Protein AF-B4NTX1-F1 (afdb_monomer_lite)

Organism: Drosophila simulans (NCBI:txid7240)

Secondary structure (DSSP, 8-state):
---TGGGGHHHHHHHHHHHS-HHHHHHH-HHHH-TTGGGSTTEEEETTTTEEEEE-TTSEEEEEETTTTEEEEEE--SS---EEEE-TTSSEEEEEETTTTEEEEEEEEPPBTTBS--EEEEEEEEE-PPPTTGGGS-GGGSEEEEESSSSEEEEEETTS-EEEEE-

Sequence (167 aa):
MQSEIAGLLVEVMDIALHCVDGNELKNRGLAELCPAICKFNQISHCAQTRRIAVGANSGNLAIYELRQNKCQMIPAHTHPITSLAFSPDGKYLVSYSCAENRLSFWQTSTGMFGLGQSQTRCTKGYSTAPIPDVSRLNPMRLAKLVWINNRTVTLMLADGSETRFNV

pLDDT: mean 91.59, std 9.29, range [43.78, 98.62]

Foldseek 3Di:
DPCPVVQCLVVVVVVLLVPDDLVCCLPVNCCRSPVVSVLFQQWEAQSVQRWIWGWHQCQWIWIQRSVVRDIDTHNHDRGTFRHKYAANNRQWIWTDDLVQQKIWIWGWDAPDVNPDDTDIHTDDMDHHDHDPPLVPDDSRQQWHWDDPHRFKIWIAGPVRDIDIDGD

Structure (mmCIF, N/CA/C/O backbone):
data_AF-B4NTX1-F1
#
_entry.id   AF-B4NTX1-F1
#
loop_
_atom_site.group_PDB
_atom_site.id
_atom_site.type_symbol
_atom_site.label_atom_id
_atom_site.label_alt_id
_atom_site.label_comp_id
_atom_site.label_asym_id
_atom_site.label_entity_id
_atom_site.label_seq_id
_atom_site.pdbx_PDB_ins_code
_atom_site.Cartn_x
_atom_site.Cartn_y
_atom_site.Cartn_z
_atom_site.occupancy
_atom_site.B_iso_or_equiv
_atom_site.auth_seq_id
_atom_site.auth_comp_id
_atom_site.auth_asym_id
_atom_site.auth_atom_id
_atom_site.pdbx_PDB_model_num
ATOM 1 N N . MET A 1 1 ? -9.217 0.826 -21.613 1.00 43.78 1 MET A N 1
ATOM 2 C CA . MET A 1 1 ? -10.329 1.677 -21.131 1.00 43.78 1 MET A CA 1
ATOM 3 C C . MET A 1 1 ? -11.022 1.032 -19.916 1.00 43.78 1 MET A C 1
ATOM 5 O O . MET A 1 1 ? -12.229 0.874 -19.903 1.00 43.78 1 MET A O 1
ATOM 9 N N . GLN A 1 2 ? -10.251 0.619 -18.897 1.00 50.72 2 GLN A N 1
ATOM 10 C CA . GLN A 1 2 ? -10.750 0.061 -17.621 1.00 50.72 2 GLN A CA 1
ATOM 11 C C . GLN A 1 2 ? -9.792 0.460 -16.477 1.00 50.72 2 GLN A C 1
ATOM 13 O O . GLN A 1 2 ? -9.317 -0.380 -15.723 1.00 50.72 2 GLN A O 1
ATOM 18 N N . SER A 1 3 ? -9.413 1.738 -16.401 1.00 60.78 3 SER A N 1
ATOM 19 C CA . SER A 1 3 ? -8.484 2.238 -15.370 1.00 60.78 3 SER A CA 1
ATOM 20 C C . SER A 1 3 ? -8.988 3.476 -14.631 1.00 60.78 3 SER A C 1
ATOM 22 O O . SER A 1 3 ? -8.336 3.906 -13.688 1.00 60.78 3 SER A O 1
ATOM 24 N N . GLU A 1 4 ? -10.137 4.041 -15.014 1.00 69.62 4 GLU A N 1
ATOM 25 C CA . GLU A 1 4 ? -10.622 5.300 -14.430 1.00 69.62 4 GLU A CA 1
ATOM 26 C C . GLU A 1 4 ? -10.978 5.137 -12.949 1.00 69.62 4 GLU A C 1
ATOM 28 O O . GLU A 1 4 ? -10.500 5.903 -12.121 1.00 69.62 4 GLU A O 1
ATOM 33 N N . ILE A 1 5 ? -11.704 4.072 -12.585 1.00 77.31 5 ILE A N 1
ATOM 34 C CA . ILE A 1 5 ? -12.082 3.813 -11.183 1.00 77.31 5 ILE A CA 1
ATOM 35 C C . ILE A 1 5 ? -10.865 3.453 -10.319 1.00 77.31 5 ILE A C 1
ATOM 37 O O . ILE A 1 5 ? -10.802 3.844 -9.159 1.00 77.31 5 ILE A O 1
ATOM 41 N N . ALA A 1 6 ? -9.865 2.759 -10.873 1.00 77.31 6 ALA A N 1
ATOM 42 C CA . ALA A 1 6 ? -8.617 2.485 -10.152 1.00 77.31 6 ALA A CA 1
ATOM 43 C C . ALA A 1 6 ? -7.842 3.775 -9.824 1.00 77.31 6 ALA A C 1
ATOM 45 O O . ALA A 1 6 ? -7.046 3.805 -8.889 1.00 77.31 6 ALA A O 1
ATOM 46 N N . GLY A 1 7 ? -8.098 4.855 -10.567 1.00 87.19 7 GLY A N 1
ATOM 47 C CA . GLY A 1 7 ? -7.575 6.176 -10.250 1.00 87.19 7 GLY A CA 1
ATOM 48 C C . GLY A 1 7 ? -8.260 6.854 -9.060 1.00 87.19 7 GLY A C 1
ATOM 49 O O . GLY A 1 7 ? -7.662 7.756 -8.481 1.00 87.19 7 GLY A O 1
ATOM 50 N N . LEU A 1 8 ? -9.457 6.393 -8.681 1.00 93.19 8 LEU A N 1
ATOM 51 C CA . LEU A 1 8 ? -10.336 6.990 -7.667 1.00 93.19 8 LEU A CA 1
ATOM 52 C C . LEU A 1 8 ? -10.364 6.195 -6.351 1.00 93.19 8 LEU A C 1
ATOM 54 O O . LEU A 1 8 ? -11.343 6.221 -5.608 1.00 93.19 8 LEU A O 1
ATOM 58 N N . LEU A 1 9 ? -9.326 5.402 -6.065 1.00 94.69 9 LEU A N 1
ATOM 59 C CA . LEU A 1 9 ? -9.333 4.524 -4.889 1.00 94.69 9 LEU A CA 1
ATOM 60 C C . LEU A 1 9 ? -9.369 5.277 -3.558 1.00 94.69 9 LEU A C 1
ATOM 62 O O . LEU A 1 9 ? -9.832 4.712 -2.569 1.00 94.69 9 LEU A O 1
ATOM 66 N N . VAL A 1 10 ? -8.887 6.521 -3.521 1.00 96.88 10 VAL A N 1
ATOM 67 C CA . VAL A 1 10 ? -8.951 7.366 -2.320 1.00 96.88 10 VAL A CA 1
ATOM 68 C C . VAL A 1 10 ? -10.406 7.747 -2.053 1.00 96.88 10 VAL A C 1
ATOM 70 O O . VAL A 1 10 ? -10.919 7.490 -0.972 1.00 96.88 10 VAL A O 1
ATOM 73 N N . GLU A 1 11 ? -11.113 8.223 -3.071 1.00 96.12 11 GLU A N 1
ATOM 74 C CA . GLU A 1 11 ? -12.522 8.597 -3.002 1.00 96.12 11 GLU A CA 1
ATOM 75 C C . GLU A 1 11 ? -13.410 7.382 -2.701 1.00 96.12 11 GLU A C 1
ATOM 77 O O . GLU A 1 11 ? -14.323 7.449 -1.881 1.00 96.12 11 GLU A O 1
ATOM 82 N N . VAL A 1 12 ? -13.115 6.231 -3.315 1.00 95.44 12 VAL A N 1
ATOM 83 C CA . VAL A 1 12 ? -13.798 4.965 -3.007 1.00 95.44 12 VAL A CA 1
ATOM 84 C C . VAL A 1 12 ? -13.579 4.567 -1.546 1.00 95.44 12 VAL A C 1
ATOM 86 O O . VAL A 1 12 ? -14.515 4.090 -0.902 1.00 95.44 12 VAL A O 1
ATOM 89 N N . MET A 1 13 ? -12.374 4.769 -1.003 1.00 97.00 13 MET A N 1
ATOM 90 C CA . MET A 1 13 ? -12.098 4.516 0.410 1.00 97.00 13 MET A CA 1
ATOM 91 C C . MET A 1 13 ? -12.841 5.498 1.318 1.00 97.00 13 MET A C 1
ATOM 93 O O . MET A 1 13 ? -13.399 5.064 2.322 1.00 97.00 13 MET A O 1
ATOM 97 N N . ASP A 1 14 ? -12.906 6.783 0.965 1.00 96.12 14 ASP A N 1
ATOM 98 C CA . ASP A 1 14 ? -13.659 7.788 1.723 1.00 96.12 14 ASP A CA 1
ATOM 99 C C . ASP A 1 14 ? -15.139 7.398 1.835 1.00 96.12 14 ASP A C 1
ATOM 101 O O . ASP A 1 14 ? -15.702 7.394 2.931 1.00 96.12 14 ASP A O 1
ATOM 105 N N . ILE A 1 15 ? -15.753 6.989 0.719 1.00 95.50 15 ILE A N 1
ATOM 106 C CA . ILE A 1 15 ? -17.140 6.504 0.692 1.00 95.50 15 ILE A CA 1
ATOM 107 C C . ILE A 1 15 ? -17.282 5.238 1.545 1.00 95.50 15 ILE A C 1
ATOM 109 O O . ILE A 1 15 ? -18.195 5.144 2.364 1.00 95.50 15 ILE A O 1
ATOM 113 N N . ALA A 1 16 ? -16.372 4.271 1.393 1.00 94.62 16 ALA A N 1
ATOM 114 C CA . ALA A 1 16 ? -16.421 3.027 2.156 1.00 94.62 16 ALA A CA 1
ATOM 115 C C . ALA A 1 16 ? -16.330 3.284 3.669 1.00 94.62 16 ALA A C 1
ATOM 117 O O . ALA A 1 16 ? -17.138 2.758 4.430 1.00 94.62 16 ALA A O 1
ATOM 118 N N . LEU A 1 17 ? -15.395 4.128 4.108 1.00 94.69 17 LEU A N 1
ATOM 119 C CA . LEU A 1 17 ? -15.224 4.475 5.519 1.00 94.69 17 LEU A CA 1
ATOM 120 C C . LEU A 1 17 ? -16.362 5.338 6.065 1.00 94.69 17 LEU A C 1
ATOM 122 O O . LEU A 1 17 ? -16.636 5.273 7.259 1.00 94.69 17 LEU A O 1
ATOM 126 N N . HIS A 1 18 ? -17.042 6.112 5.218 1.00 93.88 18 HIS A N 1
ATOM 127 C CA . HIS A 1 18 ? -18.249 6.834 5.609 1.00 93.88 18 HIS A CA 1
ATOM 128 C C . HIS A 1 18 ? -19.441 5.893 5.845 1.00 93.88 18 HIS A C 1
ATOM 130 O O . HIS A 1 18 ? -20.243 6.124 6.746 1.00 93.88 18 HIS A O 1
ATOM 136 N N . CYS A 1 19 ? -19.563 4.831 5.043 1.00 93.31 19 CYS A N 1
ATOM 137 C CA . CYS A 1 19 ? -20.685 3.894 5.118 1.00 93.31 19 CYS A CA 1
ATOM 138 C C . CYS A 1 19 ? -20.489 2.757 6.132 1.00 93.31 19 CYS A C 1
ATOM 140 O O . CYS A 1 19 ? -21.466 2.127 6.534 1.00 93.31 19 CYS A O 1
ATOM 142 N N . VAL A 1 20 ? -19.249 2.450 6.513 1.00 91.31 20 VAL A N 1
ATOM 143 C CA . VAL A 1 20 ? -18.931 1.337 7.415 1.00 91.31 20 VAL A CA 1
ATOM 144 C C . VAL A 1 20 ? -18.936 1.792 8.875 1.00 91.31 20 VAL A C 1
ATOM 146 O O . VAL A 1 20 ? -18.299 2.778 9.238 1.00 91.31 20 VAL A O 1
ATOM 149 N N . ASP A 1 21 ? -19.592 1.017 9.743 1.00 90.62 21 ASP A N 1
ATOM 150 C CA . ASP A 1 21 ? -19.532 1.236 11.189 1.00 90.62 21 ASP A CA 1
ATOM 151 C C . ASP A 1 21 ? -18.101 1.044 11.731 1.00 90.62 21 ASP A C 1
ATOM 153 O O . ASP A 1 21 ? -17.418 0.051 11.456 1.00 90.62 21 ASP A O 1
ATOM 157 N N . GLY A 1 22 ? -17.639 1.999 12.541 1.00 88.00 22 GLY A N 1
ATOM 158 C CA . GLY A 1 22 ? -16.274 2.001 13.064 1.00 88.00 22 GLY A CA 1
ATOM 159 C C . GLY A 1 22 ? -15.966 0.852 14.033 1.00 88.00 22 GLY A C 1
ATOM 160 O O . GLY A 1 22 ? -14.812 0.415 14.108 1.00 88.00 22 GLY A O 1
ATOM 161 N N . ASN A 1 23 ? -16.961 0.336 14.765 1.00 89.50 23 ASN A N 1
ATOM 162 C CA . ASN A 1 23 ? -16.779 -0.824 15.639 1.00 89.50 23 ASN A CA 1
ATOM 163 C C . ASN A 1 23 ? -16.705 -2.115 14.824 1.00 89.50 23 ASN A C 1
ATOM 165 O O . ASN A 1 23 ? -15.833 -2.944 15.094 1.00 89.50 23 ASN A O 1
ATOM 169 N N . GLU A 1 24 ? -17.542 -2.259 13.796 1.00 92.00 24 GLU A N 1
ATOM 170 C CA . GLU A 1 24 ? -17.445 -3.375 12.851 1.00 92.00 24 GLU A CA 1
ATOM 171 C C . GLU A 1 24 ? -16.070 -3.388 12.174 1.00 92.00 24 GLU A C 1
ATOM 173 O O . GLU A 1 24 ? -15.384 -4.413 12.180 1.00 92.00 24 GLU A O 1
ATOM 178 N N . LEU A 1 25 ? -15.603 -2.237 11.670 1.00 90.75 25 LEU A N 1
ATOM 179 C CA . LEU A 1 25 ? -14.286 -2.125 11.031 1.00 90.75 25 LEU A CA 1
ATOM 180 C C . LEU A 1 25 ? -13.144 -2.469 11.983 1.00 90.75 25 LEU A C 1
ATOM 182 O O . LEU A 1 25 ? -12.167 -3.096 11.578 1.00 90.75 25 LEU A O 1
ATOM 186 N N . LYS A 1 26 ? -13.270 -2.099 13.259 1.00 87.31 26 LYS A N 1
ATOM 187 C CA . LYS A 1 26 ? -12.298 -2.452 14.296 1.00 87.31 26 LYS A CA 1
ATOM 188 C C . LYS A 1 26 ? -12.246 -3.960 14.552 1.00 87.31 26 LYS A C 1
ATOM 190 O O . LYS A 1 26 ? -11.153 -4.483 14.750 1.00 87.31 26 LYS A O 1
ATOM 195 N N . ASN A 1 27 ? -13.395 -4.629 14.602 1.00 89.75 27 ASN A N 1
ATOM 196 C CA . ASN A 1 27 ? -13.483 -6.028 15.024 1.00 89.75 27 ASN A CA 1
ATOM 197 C C . ASN A 1 27 ? -13.206 -7.008 13.878 1.00 89.75 27 ASN A C 1
ATOM 199 O O . ASN A 1 27 ? -12.539 -8.017 14.085 1.00 89.75 27 ASN A O 1
ATOM 203 N N . ARG A 1 28 ? -13.703 -6.697 12.679 1.00 92.50 28 ARG A N 1
ATOM 204 C CA . ARG A 1 28 ? -13.684 -7.583 11.502 1.00 92.50 28 ARG A CA 1
ATOM 205 C C . ARG A 1 28 ? -12.613 -7.186 10.488 1.00 92.50 28 ARG A C 1
ATOM 207 O O . ARG A 1 28 ? -12.057 -8.014 9.772 1.00 92.50 28 ARG A O 1
ATOM 214 N N . GLY A 1 29 ? -12.253 -5.903 10.470 1.00 91.88 29 GLY A N 1
ATOM 215 C CA . GLY A 1 29 ? -11.253 -5.360 9.561 1.00 91.88 29 GLY A CA 1
ATOM 216 C C . GLY A 1 29 ? -11.767 -5.155 8.136 1.00 91.88 29 GLY A C 1
ATOM 217 O O . GLY A 1 29 ? -12.800 -5.673 7.714 1.00 91.88 29 GLY A O 1
ATOM 218 N N . LEU A 1 30 ? -10.995 -4.387 7.366 1.00 93.75 30 LEU A N 1
ATOM 219 C CA . LEU A 1 30 ? -11.364 -3.996 6.004 1.00 93.75 30 LEU A CA 1
ATOM 220 C C . LEU A 1 30 ? -11.533 -5.195 5.055 1.00 93.75 30 LEU A C 1
ATOM 222 O O . LEU A 1 30 ? -12.396 -5.166 4.186 1.00 93.75 30 LEU A O 1
ATOM 226 N N . ALA A 1 31 ? -10.731 -6.250 5.224 1.00 93.19 31 ALA A N 1
ATOM 227 C CA . ALA A 1 31 ? -10.759 -7.416 4.341 1.00 93.19 31 ALA A CA 1
ATOM 228 C C . ALA A 1 31 ? -12.079 -8.195 4.421 1.00 93.19 31 ALA A C 1
ATOM 230 O O . ALA A 1 31 ? -12.508 -8.757 3.418 1.00 93.19 31 ALA A O 1
ATOM 231 N N . GLU A 1 32 ? -12.724 -8.214 5.589 1.00 94.31 32 GLU A N 1
ATOM 232 C CA . GLU A 1 32 ? -14.005 -8.894 5.771 1.00 94.31 32 GLU A CA 1
ATOM 233 C C . GLU A 1 32 ? -15.182 -8.013 5.333 1.00 94.31 32 GLU A C 1
ATOM 235 O O . GLU A 1 32 ? -16.103 -8.492 4.675 1.00 94.31 32 GLU A O 1
ATOM 240 N N . LEU A 1 33 ? -15.141 -6.715 5.650 1.00 94.06 33 LEU A N 1
ATOM 241 C CA . LEU A 1 33 ? -16.233 -5.782 5.348 1.00 94.06 33 LEU A CA 1
ATOM 242 C C . LEU A 1 33 ? -16.240 -5.303 3.894 1.00 94.06 33 LEU A C 1
ATOM 244 O O . LEU A 1 33 ? -17.298 -5.066 3.316 1.00 94.06 33 LEU A O 1
ATOM 248 N N . CYS A 1 34 ? -15.061 -5.147 3.295 1.00 94.12 34 CYS A N 1
ATOM 249 C CA . CYS A 1 34 ? -14.876 -4.619 1.945 1.00 94.12 34 CYS A CA 1
ATOM 250 C C . CYS A 1 34 ? -13.880 -5.472 1.134 1.00 94.12 34 CYS A C 1
ATOM 252 O O . CYS A 1 34 ? -12.889 -4.947 0.612 1.00 94.12 34 CYS A O 1
ATOM 254 N N . PRO A 1 35 ? -14.132 -6.785 0.952 1.00 93.94 35 PRO A N 1
ATOM 255 C CA . PRO A 1 35 ? -13.181 -7.705 0.321 1.00 93.94 35 PRO A CA 1
ATOM 256 C C . PRO A 1 35 ? -12.810 -7.312 -1.115 1.00 93.94 35 PRO A C 1
ATOM 258 O O . PRO A 1 35 ? -11.704 -7.593 -1.572 1.00 93.94 35 PRO A O 1
ATOM 261 N N . ALA A 1 36 ? -13.718 -6.652 -1.843 1.00 92.06 36 ALA A N 1
ATOM 262 C CA . ALA A 1 36 ? -13.463 -6.190 -3.206 1.00 92.06 36 ALA A CA 1
ATOM 263 C C . ALA A 1 36 ? -12.391 -5.089 -3.262 1.00 92.06 36 ALA A C 1
ATOM 265 O O . ALA A 1 36 ? -11.535 -5.120 -4.144 1.00 92.06 36 ALA A O 1
ATOM 266 N N . ILE A 1 37 ? -12.402 -4.166 -2.296 1.00 91.31 37 ILE A N 1
ATOM 267 C CA . ILE A 1 37 ? -11.447 -3.054 -2.200 1.00 91.31 37 ILE A CA 1
ATOM 268 C C . ILE A 1 37 ? -10.045 -3.587 -1.862 1.00 91.31 37 ILE A C 1
ATOM 270 O O . ILE A 1 37 ? -9.046 -3.121 -2.401 1.00 91.31 37 ILE A O 1
ATOM 274 N N . CYS A 1 38 ? -9.948 -4.649 -1.059 1.00 90.38 38 CYS A N 1
ATOM 275 C CA . CYS A 1 38 ? -8.667 -5.274 -0.717 1.00 90.38 38 CYS A CA 1
ATOM 276 C C . CYS A 1 38 ? -8.000 -6.057 -1.863 1.00 90.38 38 CYS A C 1
ATOM 278 O O . CYS A 1 38 ? -6.882 -6.537 -1.693 1.00 90.38 38 CYS A O 1
ATOM 280 N N . LYS A 1 39 ? -8.643 -6.198 -3.034 1.00 90.31 39 LYS A N 1
ATOM 281 C CA . LYS A 1 39 ? -8.011 -6.803 -4.224 1.00 90.31 39 LYS A CA 1
ATOM 282 C C . LYS A 1 39 ? -7.020 -5.864 -4.917 1.00 90.31 39 LYS A C 1
ATOM 284 O O . LYS A 1 39 ? -6.257 -6.314 -5.769 1.00 90.31 39 LYS A O 1
ATOM 289 N N . PHE A 1 40 ? -7.051 -4.576 -4.584 1.00 93.31 40 PHE A N 1
ATOM 290 C CA . PHE A 1 40 ? -6.173 -3.566 -5.153 1.00 93.31 40 PHE A CA 1
ATOM 291 C C . PHE A 1 40 ? -4.875 -3.532 -4.346 1.00 93.31 40 PHE A C 1
ATOM 293 O O . PHE A 1 40 ? -4.887 -3.186 -3.168 1.00 93.31 40 PHE A O 1
ATOM 300 N N . ASN A 1 41 ? -3.737 -3.830 -4.982 1.00 95.50 41 ASN A N 1
ATOM 301 C CA . ASN A 1 41 ? -2.427 -3.781 -4.314 1.00 95.50 41 ASN A CA 1
ATOM 302 C C . ASN A 1 41 ? -2.059 -2.368 -3.830 1.00 95.50 41 ASN A C 1
ATOM 304 O O . ASN A 1 41 ? -1.134 -2.209 -3.044 1.00 95.50 41 ASN A O 1
ATOM 308 N N . GLN A 1 42 ? -2.785 -1.344 -4.276 1.00 96.12 42 GLN A N 1
ATOM 309 C CA . GLN A 1 42 ? -2.682 0.042 -3.823 1.00 96.12 42 GLN A CA 1
ATOM 310 C C . GLN A 1 42 ? -3.345 0.269 -2.455 1.00 96.12 42 GLN A C 1
ATOM 312 O O . GLN A 1 42 ? -3.354 1.396 -1.976 1.00 96.12 42 GLN A O 1
ATOM 317 N N . ILE A 1 43 ? -3.931 -0.757 -1.831 1.00 97.00 43 ILE A N 1
ATOM 318 C CA . ILE A 1 43 ? -4.640 -0.640 -0.557 1.00 97.00 43 ILE A CA 1
ATOM 319 C C . ILE A 1 43 ? -4.047 -1.622 0.445 1.00 97.00 43 ILE A C 1
ATOM 321 O O . ILE A 1 43 ? -3.893 -2.808 0.168 1.00 97.00 43 ILE A O 1
ATOM 325 N N . SER A 1 44 ? -3.736 -1.128 1.640 1.00 97.19 44 SER A N 1
ATOM 326 C CA . SER A 1 44 ? -3.170 -1.935 2.718 1.00 97.19 44 SER A CA 1
ATOM 327 C C . SER A 1 44 ? -3.776 -1.535 4.060 1.00 97.19 44 SER A C 1
ATOM 329 O O . SER A 1 44 ? -3.767 -0.362 4.424 1.00 97.19 44 SER A O 1
ATOM 331 N N . HIS A 1 45 ? -4.274 -2.507 4.825 1.00 95.88 45 HIS A N 1
ATOM 332 C CA . HIS A 1 45 ? -4.848 -2.299 6.156 1.00 95.88 45 HIS A CA 1
ATOM 333 C C . HIS A 1 45 ? -3.942 -2.905 7.231 1.00 95.88 45 HIS A C 1
ATOM 335 O O . HIS A 1 45 ? -3.621 -4.090 7.191 1.00 95.88 45 HIS A O 1
ATOM 341 N N . CYS A 1 46 ? -3.561 -2.102 8.222 1.00 94.25 46 CYS A N 1
ATOM 342 C CA . CYS A 1 46 ? -2.896 -2.558 9.435 1.00 94.25 46 CYS A CA 1
ATOM 343 C C . CYS A 1 46 ? -3.891 -2.538 10.599 1.00 94.25 46 CYS A C 1
ATOM 345 O O . CYS A 1 46 ? -4.112 -1.500 11.230 1.00 94.25 46 CYS A O 1
ATOM 347 N N . ALA A 1 47 ? -4.459 -3.703 10.919 1.00 87.69 47 ALA A N 1
ATOM 348 C CA . ALA A 1 47 ? -5.425 -3.842 12.009 1.00 87.69 47 ALA A CA 1
ATOM 349 C C . ALA A 1 47 ? -4.824 -3.463 13.378 1.00 87.69 47 ALA A C 1
ATOM 351 O O . ALA A 1 47 ? -5.486 -2.820 14.192 1.00 87.69 47 ALA A O 1
ATOM 352 N N . GLN A 1 48 ? -3.543 -3.781 13.611 1.00 86.31 48 GLN A N 1
ATOM 353 C CA . GLN A 1 48 ? -2.854 -3.491 14.873 1.00 86.31 48 GLN A CA 1
ATOM 354 C C . GLN A 1 48 ? -2.773 -1.984 15.159 1.00 86.31 48 GLN A C 1
ATOM 356 O O . GLN A 1 48 ? -3.093 -1.522 16.260 1.00 86.31 48 GLN A O 1
ATOM 361 N N . THR A 1 49 ? -2.369 -1.192 14.163 1.00 88.69 49 THR A N 1
ATOM 362 C CA . THR A 1 49 ? -2.286 0.268 14.312 1.00 88.69 49 THR A CA 1
ATOM 363 C C . THR A 1 49 ? -3.624 0.958 14.048 1.00 88.69 49 THR A C 1
ATOM 365 O O . THR A 1 49 ? -3.800 2.088 14.493 1.00 88.69 49 THR A O 1
ATOM 368 N N . ARG A 1 50 ? -4.611 0.247 13.481 1.00 90.62 50 ARG A N 1
ATOM 369 C CA . ARG A 1 50 ? -5.898 0.778 13.000 1.00 90.62 50 ARG A CA 1
ATOM 370 C C . ARG A 1 50 ? -5.703 1.839 11.918 1.00 90.62 50 ARG A C 1
ATOM 372 O O . ARG A 1 50 ? -6.288 2.920 11.974 1.00 90.62 50 ARG A O 1
ATOM 379 N N . ARG A 1 51 ? -4.858 1.505 10.939 1.00 93.69 51 ARG A N 1
ATOM 380 C CA . ARG A 1 51 ? -4.550 2.367 9.797 1.00 93.69 51 ARG A CA 1
ATOM 381 C C . ARG A 1 51 ? -4.851 1.699 8.474 1.00 93.69 51 ARG A C 1
ATOM 383 O O . ARG A 1 51 ? -4.560 0.518 8.299 1.00 93.69 51 ARG A O 1
ATOM 390 N N . ILE A 1 52 ? -5.349 2.480 7.528 1.00 96.94 52 ILE A N 1
ATOM 391 C CA . ILE A 1 52 ? -5.473 2.082 6.126 1.00 96.94 52 ILE A CA 1
ATOM 392 C C . ILE A 1 52 ? -4.592 3.014 5.300 1.00 96.94 52 ILE A C 1
ATOM 394 O O . ILE A 1 52 ? -4.581 4.222 5.518 1.00 96.94 52 ILE A O 1
ATOM 398 N N . ALA A 1 53 ? -3.831 2.442 4.379 1.00 98.06 53 ALA A N 1
ATOM 399 C CA . ALA A 1 53 ? -3.043 3.158 3.394 1.00 98.06 53 ALA A CA 1
ATOM 400 C C . ALA A 1 53 ? -3.666 2.941 2.018 1.00 98.06 53 ALA A C 1
ATOM 402 O O . ALA A 1 53 ? -3.969 1.799 1.665 1.00 98.06 53 ALA A O 1
ATOM 403 N N . VAL A 1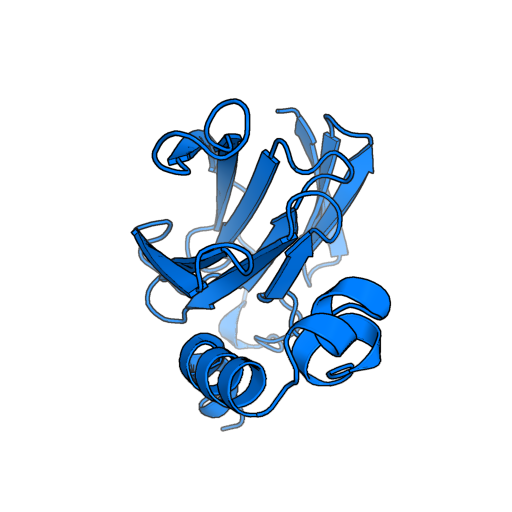 54 ? -3.822 4.021 1.257 1.00 98.38 54 VAL A N 1
ATOM 404 C CA . VAL A 1 54 ? -4.296 3.996 -0.128 1.00 98.38 54 VAL A CA 1
ATOM 405 C C . VAL A 1 54 ? -3.332 4.782 -1.005 1.00 98.38 54 VAL A C 1
ATOM 407 O O . VAL A 1 54 ? -2.932 5.897 -0.672 1.00 98.38 54 VAL A O 1
ATOM 410 N N . GLY A 1 55 ? -2.937 4.188 -2.123 1.00 97.44 55 GLY A N 1
ATOM 411 C CA . GLY A 1 55 ? -2.050 4.798 -3.098 1.00 97.44 55 GLY A CA 1
ATOM 412 C C . GLY A 1 55 ? -2.843 5.459 -4.210 1.00 97.44 55 GLY A C 1
ATOM 413 O O . GLY A 1 55 ? -3.610 4.789 -4.895 1.00 97.44 55 GLY A O 1
ATOM 414 N N . ALA A 1 56 ? -2.650 6.760 -4.394 1.00 96.25 56 ALA A N 1
ATOM 415 C CA . ALA A 1 56 ? -3.351 7.536 -5.402 1.00 96.25 56 ALA A CA 1
ATOM 416 C C . ALA A 1 56 ? -2.658 7.467 -6.769 1.00 96.25 56 ALA A C 1
ATOM 418 O O . ALA A 1 56 ? -1.442 7.269 -6.884 1.00 96.25 56 ALA A O 1
ATOM 419 N N . ASN A 1 57 ? -3.435 7.743 -7.817 1.00 93.69 57 ASN A N 1
ATOM 420 C CA . ASN A 1 57 ? -2.921 7.887 -9.179 1.00 93.69 57 ASN A CA 1
ATOM 421 C C . ASN A 1 57 ? -1.973 9.090 -9.336 1.00 93.69 57 ASN A C 1
ATOM 423 O O . ASN A 1 57 ? -1.110 9.091 -10.203 1.00 93.69 57 ASN A O 1
ATOM 427 N N . SER A 1 58 ? -2.090 10.100 -8.474 1.00 95.44 58 SER A N 1
ATOM 428 C CA . SER A 1 58 ? -1.187 11.256 -8.455 1.00 95.44 58 SER A CA 1
ATOM 429 C C . SER A 1 58 ? 0.177 10.976 -7.815 1.00 95.44 58 SER A C 1
ATOM 431 O O . SER A 1 58 ? 1.008 11.876 -7.765 1.00 95.44 58 SER A O 1
ATOM 433 N N . GLY A 1 59 ? 0.399 9.772 -7.273 1.00 96.56 59 GLY A N 1
ATOM 434 C CA . GLY A 1 59 ? 1.599 9.450 -6.495 1.00 96.56 59 GLY A CA 1
ATOM 435 C C . GLY A 1 59 ? 1.520 9.848 -5.018 1.00 96.56 59 GLY A C 1
ATOM 436 O O . GLY A 1 59 ? 2.447 9.589 -4.246 1.00 96.56 59 GLY A O 1
ATOM 437 N N . ASN A 1 60 ? 0.394 10.422 -4.586 1.00 98.06 60 ASN A N 1
ATOM 438 C CA . ASN A 1 60 ? 0.137 10.660 -3.172 1.00 98.06 60 ASN A CA 1
ATOM 439 C C . ASN A 1 60 ? -0.235 9.367 -2.440 1.00 98.06 60 ASN A C 1
ATOM 441 O O . ASN A 1 60 ? -0.907 8.483 -2.969 1.00 98.06 60 ASN A O 1
ATOM 445 N N . LEU A 1 61 ? 0.160 9.300 -1.178 1.00 98.06 61 LEU A N 1
ATOM 446 C CA . LEU 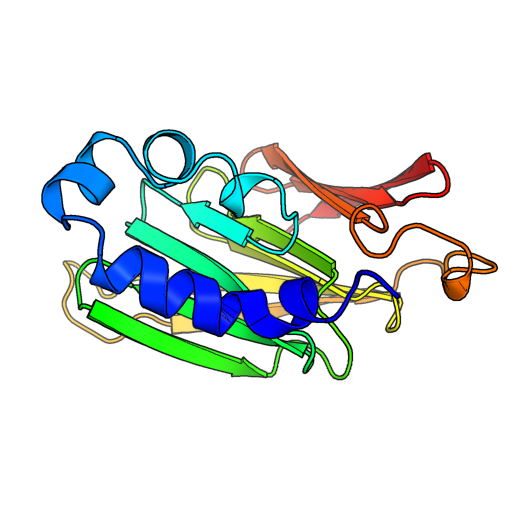A 1 61 ? -0.203 8.266 -0.228 1.00 98.06 61 LEU A CA 1
ATOM 447 C C . LEU A 1 61 ? -1.225 8.835 0.762 1.00 98.06 61 LEU A C 1
ATOM 449 O O . LEU A 1 61 ? -0.900 9.744 1.526 1.00 98.06 61 LEU A O 1
ATOM 453 N N . ALA A 1 62 ? -2.440 8.292 0.753 1.00 98.00 62 ALA A N 1
ATOM 454 C CA . ALA A 1 62 ? -3.473 8.589 1.735 1.00 98.00 62 ALA A CA 1
ATOM 455 C C . ALA A 1 62 ? -3.331 7.639 2.930 1.00 98.00 62 ALA A C 1
ATOM 457 O O . ALA A 1 62 ? -3.354 6.418 2.764 1.00 98.00 62 ALA A O 1
ATOM 458 N N . ILE A 1 63 ? -3.179 8.189 4.134 1.00 97.19 63 ILE A N 1
ATOM 459 C CA . ILE A 1 63 ? -3.120 7.433 5.388 1.00 97.19 63 ILE A CA 1
ATOM 460 C C . ILE A 1 63 ? -4.328 7.791 6.245 1.00 97.19 63 ILE A C 1
ATOM 462 O O . ILE A 1 63 ? -4.414 8.892 6.789 1.00 97.19 63 ILE A O 1
ATOM 466 N N . TYR A 1 64 ? -5.218 6.822 6.413 1.00 95.50 64 TYR A N 1
ATOM 467 C CA . TYR A 1 64 ? -6.386 6.903 7.275 1.00 95.50 64 TYR A CA 1
ATOM 468 C C . TYR A 1 64 ? -6.041 6.379 8.667 1.00 95.50 64 TYR A C 1
ATOM 470 O O . TYR A 1 64 ? -5.681 5.213 8.828 1.00 95.50 64 TYR A O 1
ATOM 478 N N . GLU A 1 65 ? -6.167 7.230 9.683 1.00 92.25 65 GLU A N 1
ATOM 479 C CA . GLU A 1 65 ? -6.066 6.872 11.098 1.00 92.25 65 GLU A CA 1
ATOM 480 C C . GLU A 1 65 ? -7.479 6.720 11.670 1.00 92.25 65 GLU A C 1
ATOM 482 O O . GLU A 1 65 ? -8.138 7.700 12.034 1.00 92.25 65 GLU A O 1
ATOM 487 N N . LEU A 1 66 ? -7.936 5.471 11.775 1.00 90.25 66 LEU A N 1
ATOM 488 C CA . LEU A 1 66 ? -9.327 5.150 12.106 1.00 90.25 66 LEU A CA 1
ATOM 489 C C . LEU A 1 66 ? -9.703 5.551 13.538 1.00 90.25 66 LEU A C 1
ATOM 491 O O . LEU A 1 66 ? -10.873 5.740 13.846 1.00 90.25 66 LEU A O 1
ATOM 495 N N . ARG A 1 67 ? -8.719 5.705 14.434 1.00 86.50 67 ARG A N 1
ATOM 496 C CA . ARG A 1 67 ? -8.967 6.121 15.826 1.00 86.50 67 ARG A CA 1
ATOM 497 C C . ARG A 1 67 ? -9.341 7.589 15.948 1.00 86.50 67 ARG A C 1
ATOM 499 O O . ARG A 1 67 ? -10.090 7.950 16.844 1.0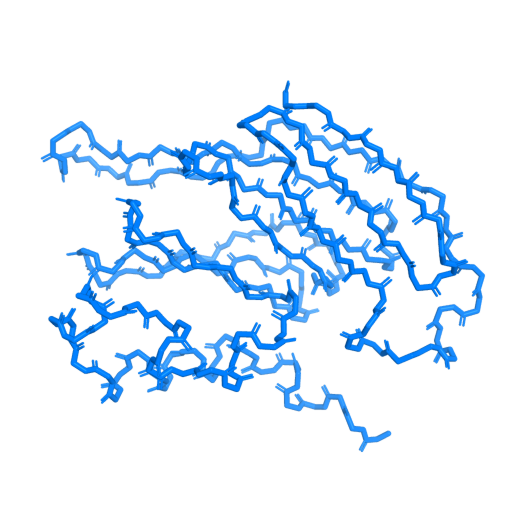0 86.50 67 ARG A O 1
ATOM 506 N N . GLN A 1 68 ? -8.741 8.424 15.104 1.00 84.88 68 GLN A N 1
ATOM 507 C CA . GLN A 1 68 ? -8.899 9.877 15.154 1.00 84.88 68 GLN A CA 1
ATOM 508 C C . GLN A 1 68 ? -9.840 10.388 14.062 1.00 84.88 68 GLN A C 1
ATOM 510 O O . GLN A 1 68 ? -10.095 11.586 14.019 1.00 84.88 68 GLN A O 1
ATOM 515 N N . ASN A 1 69 ? -10.312 9.496 13.184 1.00 86.25 69 ASN A N 1
ATOM 516 C CA . ASN A 1 69 ? -11.049 9.824 11.970 1.00 86.25 69 ASN A CA 1
ATOM 517 C C . ASN A 1 69 ? -10.339 10.911 11.143 1.00 86.25 69 ASN A C 1
ATOM 519 O O . ASN A 1 69 ? -10.911 11.945 10.802 1.00 86.25 69 ASN A O 1
ATOM 523 N N . LYS A 1 70 ? -9.041 10.705 10.895 1.00 90.12 70 LYS A N 1
ATOM 524 C CA . LYS A 1 70 ? -8.196 11.637 10.140 1.00 90.12 70 LYS A CA 1
ATOM 525 C C . LYS A 1 70 ? -7.596 10.953 8.927 1.00 90.12 70 LYS A C 1
ATOM 527 O O . LYS A 1 70 ? -7.132 9.819 9.030 1.00 90.12 70 LYS A O 1
ATOM 532 N N . CYS A 1 71 ? -7.524 11.694 7.829 1.00 94.50 71 CYS A N 1
ATOM 533 C CA . CYS A 1 71 ? -6.762 11.328 6.645 1.00 94.50 71 CYS A CA 1
ATOM 534 C C . CYS A 1 71 ? -5.576 12.286 6.486 1.00 94.50 71 CYS A C 1
ATOM 536 O O . CYS A 1 71 ? -5.724 13.502 6.622 1.00 94.50 71 CYS A O 1
ATOM 538 N N . GLN A 1 72 ? -4.393 11.736 6.230 1.00 94.94 72 GLN A N 1
ATOM 539 C CA . GLN A 1 72 ? -3.200 12.490 5.855 1.00 94.94 72 GLN A CA 1
ATOM 540 C C . GLN A 1 72 ? -2.822 12.149 4.417 1.00 94.94 72 GLN A C 1
ATOM 542 O O . GLN A 1 72 ? -2.681 10.974 4.087 1.00 94.94 72 GLN A O 1
ATOM 547 N N . MET A 1 73 ? -2.594 13.172 3.593 1.00 96.88 73 MET A N 1
ATOM 548 C CA . MET A 1 73 ? -2.076 13.020 2.233 1.00 96.88 73 MET A CA 1
ATOM 549 C C . MET A 1 73 ? -0.583 13.328 2.216 1.00 96.88 73 MET A C 1
ATOM 551 O O . MET A 1 73 ? -0.165 14.409 2.627 1.00 96.88 73 MET A O 1
ATOM 555 N N . ILE A 1 74 ? 0.221 12.376 1.750 1.00 97.56 74 ILE A N 1
ATOM 556 C CA . ILE A 1 74 ? 1.683 12.472 1.746 1.00 97.56 74 ILE A CA 1
ATOM 557 C C . ILE A 1 74 ? 2.184 12.339 0.304 1.00 97.56 74 ILE A C 1
ATOM 559 O O . ILE A 1 74 ? 1.869 11.336 -0.337 1.00 97.56 74 ILE A O 1
ATOM 563 N N . PRO A 1 75 ? 2.981 13.288 -0.219 1.00 97.62 75 PRO A N 1
ATOM 564 C CA . PRO A 1 75 ? 3.615 13.129 -1.522 1.00 97.62 75 PRO A CA 1
ATOM 565 C C . PRO A 1 75 ? 4.680 12.031 -1.430 1.00 97.62 75 PRO A C 1
ATOM 567 O O . PRO A 1 75 ? 5.728 12.212 -0.808 1.00 97.62 75 PRO A O 1
ATOM 570 N N . ALA A 1 76 ? 4.383 10.866 -2.001 1.00 97.94 76 ALA A N 1
ATOM 571 C CA . ALA A 1 76 ? 5.235 9.683 -1.905 1.00 97.94 76 ALA A CA 1
ATOM 572 C C . ALA A 1 76 ? 6.013 9.414 -3.195 1.00 97.94 76 ALA A C 1
ATOM 574 O O . ALA A 1 76 ? 7.161 8.969 -3.148 1.00 97.94 76 ALA A O 1
ATOM 575 N N . HIS A 1 77 ? 5.370 9.695 -4.321 1.00 98.12 77 HIS A N 1
ATOM 576 C CA . HIS A 1 77 ? 5.799 9.389 -5.674 1.00 98.12 77 HIS A CA 1
ATOM 577 C C . HIS A 1 77 ? 5.340 10.525 -6.608 1.00 98.12 77 HIS A C 1
ATOM 579 O O . HIS A 1 77 ? 4.427 11.278 -6.276 1.00 98.12 77 HIS A O 1
ATOM 585 N N . THR A 1 78 ? 5.994 10.681 -7.755 1.00 97.75 78 THR A N 1
ATOM 586 C CA . THR A 1 78 ? 5.616 11.609 -8.839 1.00 97.75 78 THR A CA 1
ATOM 587 C C . THR A 1 78 ? 4.693 10.973 -9.888 1.00 97.75 78 THR A C 1
ATOM 589 O O . THR A 1 78 ? 4.208 11.661 -10.781 1.00 97.75 78 THR A O 1
ATOM 592 N N . HIS A 1 79 ? 4.457 9.667 -9.787 1.00 95.56 79 HIS A N 1
ATOM 593 C CA . HIS A 1 79 ? 3.662 8.812 -10.661 1.00 95.56 79 HIS A CA 1
ATOM 594 C C . HIS A 1 79 ? 2.763 7.887 -9.822 1.00 95.56 79 HIS A C 1
ATOM 596 O O . HIS A 1 79 ? 2.981 7.758 -8.612 1.00 95.56 79 HIS A O 1
ATOM 602 N N . PRO A 1 80 ? 1.776 7.202 -10.439 1.00 94.94 80 PRO A N 1
ATOM 603 C CA . PRO A 1 80 ? 0.831 6.362 -9.714 1.00 94.94 80 PRO A CA 1
ATOM 604 C C . PRO A 1 80 ? 1.511 5.357 -8.785 1.00 94.94 80 PRO A C 1
ATOM 606 O O . PRO A 1 80 ? 2.396 4.597 -9.189 1.00 94.94 80 PRO A O 1
ATOM 609 N N . ILE A 1 81 ? 1.046 5.305 -7.539 1.00 97.38 81 ILE A N 1
ATOM 610 C CA . ILE A 1 81 ? 1.430 4.224 -6.635 1.00 97.38 81 ILE A CA 1
ATOM 611 C C . ILE A 1 81 ? 0.738 2.962 -7.131 1.00 97.38 81 ILE A C 1
ATOM 613 O O . ILE A 1 81 ? -0.477 2.944 -7.262 1.00 97.38 81 ILE A O 1
ATOM 617 N N . THR A 1 82 ? 1.505 1.911 -7.396 1.00 96.00 82 THR A N 1
ATOM 618 C CA . THR A 1 82 ? 1.019 0.641 -7.968 1.00 96.00 82 THR A CA 1
ATOM 619 C C . THR A 1 82 ? 0.921 -0.482 -6.938 1.00 96.00 82 THR A C 1
ATOM 621 O O . THR A 1 82 ? 0.132 -1.407 -7.110 1.00 96.00 82 THR A O 1
ATOM 624 N N . SER A 1 83 ? 1.682 -0.396 -5.843 1.00 97.69 83 SER A N 1
ATOM 625 C CA . SER A 1 83 ? 1.584 -1.336 -4.725 1.00 97.69 83 SER A CA 1
ATOM 626 C C . SER A 1 83 ? 1.939 -0.669 -3.398 1.00 97.69 83 SER A C 1
ATOM 628 O O . SER A 1 83 ? 2.824 0.186 -3.340 1.00 97.69 83 SER A O 1
ATOM 630 N N . LEU A 1 84 ? 1.278 -1.108 -2.326 1.00 97.75 84 LEU A N 1
ATOM 631 C CA . LEU A 1 84 ? 1.500 -0.719 -0.938 1.00 97.75 84 LEU A CA 1
ATOM 632 C C . LEU A 1 84 ? 1.434 -1.943 -0.020 1.00 97.75 84 LEU A C 1
ATOM 634 O O . LEU A 1 84 ? 0.664 -2.864 -0.276 1.00 97.75 84 LEU A O 1
ATOM 638 N N . ALA A 1 85 ? 2.206 -1.943 1.067 1.00 98.25 85 ALA A N 1
ATOM 639 C CA . ALA A 1 85 ? 2.081 -2.964 2.109 1.00 98.25 85 ALA A CA 1
ATOM 640 C C . ALA A 1 85 ? 2.594 -2.476 3.471 1.00 98.25 85 ALA A C 1
ATOM 642 O O . ALA A 1 85 ? 3.757 -2.080 3.598 1.00 98.25 85 ALA A O 1
ATOM 643 N N . PHE A 1 86 ? 1.753 -2.553 4.503 1.00 98.00 86 PHE A N 1
ATOM 644 C CA . PHE A 1 86 ? 2.180 -2.394 5.897 1.00 98.00 86 PHE A CA 1
ATOM 645 C C . PHE A 1 86 ? 2.970 -3.619 6.354 1.00 98.00 86 PHE A C 1
ATOM 647 O O . PHE A 1 86 ? 2.622 -4.747 5.999 1.00 98.00 86 PHE A O 1
ATOM 654 N N . SER A 1 87 ? 4.000 -3.403 7.173 1.00 97.44 87 SER A N 1
ATOM 655 C CA . SER A 1 87 ? 4.665 -4.494 7.879 1.00 97.44 87 SER A CA 1
ATOM 656 C C . SER A 1 87 ? 3.694 -5.158 8.862 1.00 97.44 87 SER A C 1
ATOM 658 O O . SER A 1 87 ? 2.781 -4.492 9.364 1.00 97.44 87 SER A O 1
ATOM 660 N N . PRO A 1 88 ? 3.885 -6.450 9.192 1.00 95.12 88 PRO A N 1
ATOM 661 C CA . PRO A 1 88 ? 2.996 -7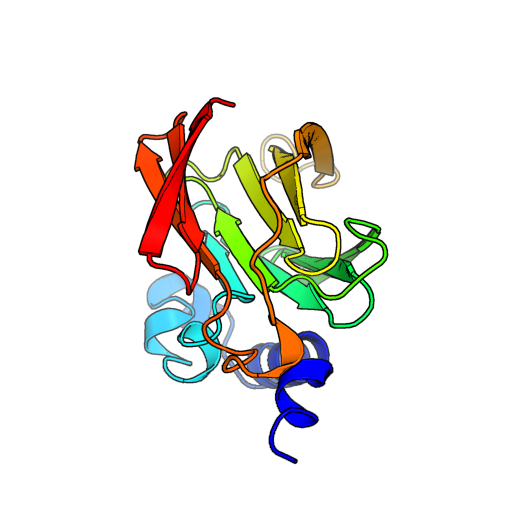.152 10.118 1.00 95.12 88 PRO A CA 1
ATOM 662 C C . PRO A 1 88 ? 2.922 -6.501 11.506 1.00 95.12 88 PRO A C 1
ATOM 664 O O . PRO A 1 88 ? 1.868 -6.518 12.131 1.00 95.12 88 PRO A O 1
ATOM 667 N N . ASP A 1 89 ? 4.017 -5.883 11.964 1.00 94.06 89 ASP A N 1
ATOM 668 C CA . ASP A 1 89 ? 4.081 -5.129 13.224 1.00 94.06 89 ASP A CA 1
ATOM 669 C C . ASP A 1 89 ? 3.613 -3.663 13.119 1.00 94.06 89 ASP A C 1
ATOM 671 O O . ASP A 1 89 ? 3.663 -2.919 14.102 1.00 94.06 89 ASP A O 1
ATOM 675 N N . GLY A 1 90 ? 3.212 -3.218 11.923 1.00 93.81 90 GLY A N 1
ATOM 676 C CA . GLY A 1 90 ? 2.698 -1.876 11.657 1.00 93.81 90 GLY A CA 1
ATOM 677 C C . GLY A 1 90 ? 3.696 -0.730 11.841 1.00 93.81 90 GLY A C 1
ATOM 678 O O . GLY A 1 90 ? 3.276 0.429 11.836 1.00 93.81 90 GLY A O 1
ATOM 679 N N . LYS A 1 91 ? 4.994 -1.017 12.022 1.00 94.75 91 LYS A N 1
ATOM 680 C CA . LYS A 1 91 ? 6.050 0.003 12.182 1.00 94.75 91 LYS A CA 1
ATOM 681 C C . LYS A 1 91 ? 6.547 0.572 10.862 1.00 94.75 91 LYS A C 1
ATOM 683 O O . LYS A 1 91 ? 7.157 1.645 10.854 1.00 94.75 91 LYS A O 1
ATOM 688 N N . TYR A 1 92 ? 6.314 -0.158 9.777 1.00 97.00 92 TYR A N 1
ATOM 689 C CA . TYR A 1 92 ? 6.715 0.239 8.446 1.00 97.00 92 TYR A CA 1
ATOM 690 C C . TYR A 1 92 ? 5.560 0.129 7.463 1.00 97.00 92 TYR A C 1
ATOM 692 O O . TYR A 1 92 ? 4.655 -0.693 7.593 1.00 97.00 92 TYR A O 1
ATOM 700 N N . LEU A 1 93 ? 5.644 0.949 6.430 1.00 98.25 93 LEU A N 1
ATOM 701 C CA . LEU A 1 93 ? 4.858 0.854 5.216 1.00 98.25 93 LEU A CA 1
ATOM 702 C C . LEU A 1 93 ? 5.824 0.933 4.040 1.00 98.25 93 LEU A C 1
ATOM 704 O O . LEU A 1 93 ? 6.825 1.644 4.100 1.00 98.25 93 LEU A O 1
ATOM 708 N N . VAL A 1 94 ? 5.529 0.205 2.973 1.00 98.62 94 VAL A N 1
ATOM 709 C CA . VAL A 1 94 ? 6.276 0.289 1.718 1.00 98.62 94 VAL A CA 1
ATOM 710 C C . VAL A 1 94 ? 5.326 0.705 0.619 1.00 98.62 94 VAL A C 1
ATOM 712 O O . VAL A 1 94 ? 4.230 0.156 0.541 1.00 98.62 94 VAL A O 1
ATOM 715 N N . SER A 1 95 ? 5.758 1.650 -0.213 1.00 98.62 95 SER A N 1
ATOM 716 C CA . SER A 1 95 ? 5.081 2.070 -1.440 1.00 98.62 95 SER A CA 1
ATOM 717 C C . SER A 1 95 ? 5.958 1.790 -2.654 1.00 98.62 95 SER A C 1
ATOM 719 O O . SER A 1 95 ? 7.186 1.843 -2.562 1.00 98.62 95 SER A O 1
ATOM 721 N N . TYR A 1 96 ? 5.335 1.492 -3.792 1.00 98.44 96 TYR A N 1
ATOM 722 C CA . TYR A 1 96 ? 6.033 1.266 -5.052 1.00 98.44 96 TYR A CA 1
ATOM 723 C C . TYR A 1 96 ? 5.316 1.927 -6.228 1.00 98.44 96 TYR A C 1
ATOM 725 O O . TYR A 1 96 ? 4.112 1.731 -6.424 1.00 98.44 96 TYR A O 1
ATOM 733 N N . SER A 1 97 ? 6.078 2.655 -7.042 1.00 96.88 97 SER A N 1
ATOM 734 C CA . SER A 1 97 ? 5.647 3.201 -8.328 1.00 96.88 97 SER A CA 1
ATOM 735 C C . SER A 1 97 ? 6.392 2.485 -9.449 1.00 96.88 97 SER A C 1
ATOM 737 O O . SER A 1 97 ? 7.615 2.594 -9.569 1.00 96.88 97 SER A O 1
ATOM 739 N N . CYS A 1 98 ? 5.642 1.752 -10.272 1.00 95.56 98 CYS A N 1
ATOM 740 C CA . CYS A 1 98 ? 6.198 1.017 -11.401 1.00 95.56 98 CYS A CA 1
ATOM 741 C C . CYS A 1 98 ? 6.689 1.950 -12.518 1.00 95.56 98 CYS A C 1
ATOM 743 O O . CYS A 1 98 ? 7.658 1.631 -13.185 1.00 95.56 98 CYS A O 1
ATOM 745 N N . ALA A 1 99 ? 6.061 3.114 -12.714 1.00 93.50 99 ALA A N 1
ATOM 746 C CA . ALA A 1 99 ? 6.492 4.072 -13.736 1.00 93.50 99 ALA A CA 1
ATOM 747 C C . ALA A 1 99 ? 7.768 4.836 -13.331 1.00 93.50 99 ALA A C 1
ATOM 749 O O . ALA A 1 99 ? 8.577 5.184 -14.186 1.00 93.50 99 ALA A O 1
ATOM 750 N N . GLU A 1 100 ? 7.986 5.053 -12.028 1.00 95.00 100 GLU A N 1
ATOM 751 C CA . GLU A 1 100 ? 9.254 5.590 -11.502 1.00 95.00 100 GLU A CA 1
ATOM 752 C C . GLU A 1 100 ? 10.327 4.525 -11.291 1.00 95.00 100 GLU A C 1
ATOM 754 O O . GLU A 1 100 ? 11.479 4.863 -11.014 1.00 95.00 100 GLU A O 1
ATOM 759 N N . ASN A 1 101 ? 9.944 3.248 -11.339 1.00 96.31 101 ASN A N 1
ATOM 760 C CA . ASN A 1 101 ? 10.764 2.122 -10.906 1.00 96.31 101 ASN A CA 1
ATOM 761 C C . ASN A 1 101 ? 11.314 2.323 -9.488 1.00 96.31 101 ASN A C 1
ATOM 763 O O . ASN A 1 101 ? 12.474 2.006 -9.218 1.00 96.31 101 ASN A O 1
ATOM 767 N N . ARG A 1 102 ? 10.503 2.867 -8.573 1.00 98.00 102 ARG A N 1
ATOM 768 C CA . ARG A 1 102 ? 10.965 3.288 -7.246 1.00 98.00 102 ARG A CA 1
ATOM 769 C C . ARG A 1 102 ? 10.118 2.708 -6.127 1.00 98.00 102 ARG A C 1
ATOM 771 O O . ARG A 1 102 ? 8.897 2.848 -6.115 1.00 98.00 102 ARG A O 1
ATOM 778 N N . LEU A 1 103 ? 10.803 2.129 -5.145 1.00 98.50 103 LEU A N 1
ATOM 779 C CA . LEU A 1 103 ? 10.256 1.681 -3.870 1.00 98.50 103 LEU A CA 1
ATOM 780 C C . LEU A 1 103 ? 10.646 2.668 -2.768 1.00 98.50 103 LEU A C 1
ATOM 782 O O . LEU A 1 103 ? 11.805 3.075 -2.699 1.00 98.50 103 LEU A O 1
ATOM 786 N N . SER A 1 104 ? 9.716 3.015 -1.883 1.00 98.56 104 SER A N 1
ATOM 787 C CA . SER A 1 104 ? 9.971 3.876 -0.722 1.00 98.56 104 SER A CA 1
ATOM 788 C C . SER A 1 104 ? 9.514 3.191 0.567 1.00 98.56 104 SER A C 1
ATOM 790 O O . SER A 1 104 ? 8.397 2.680 0.650 1.00 98.56 104 SER A O 1
ATOM 792 N N . PHE A 1 105 ? 10.380 3.191 1.579 1.00 98.44 105 PHE A N 1
ATOM 793 C CA . PHE A 1 105 ? 10.065 2.768 2.941 1.00 98.44 105 PHE A CA 1
ATOM 794 C C . PHE A 1 105 ? 9.636 3.957 3.780 1.00 98.44 105 PHE A C 1
ATOM 796 O O . PHE A 1 105 ? 10.269 5.014 3.769 1.00 98.44 105 PHE A O 1
ATOM 803 N N . TRP A 1 106 ? 8.608 3.731 4.582 1.00 98.00 106 TRP A N 1
ATOM 804 C CA . TRP A 1 106 ? 8.030 4.707 5.480 1.00 98.00 106 TRP A CA 1
ATOM 805 C C . TRP A 1 106 ? 8.038 4.143 6.888 1.00 98.00 106 TRP A C 1
ATOM 807 O O . TRP A 1 106 ? 7.537 3.046 7.115 1.00 98.00 106 TRP A O 1
ATOM 817 N N . GLN A 1 107 ? 8.576 4.893 7.843 1.00 96.00 107 GLN A N 1
ATOM 818 C CA . GLN A 1 107 ? 8.394 4.584 9.253 1.00 96.00 107 GLN A CA 1
ATOM 819 C C . GLN A 1 107 ? 7.088 5.206 9.736 1.00 96.00 107 GLN A C 1
ATOM 821 O O . GLN A 1 107 ? 6.858 6.403 9.545 1.00 96.00 107 GLN A O 1
ATOM 826 N N . THR A 1 108 ? 6.267 4.398 10.396 1.00 92.12 108 THR A N 1
ATOM 827 C CA . THR A 1 108 ? 4.953 4.778 10.907 1.00 92.12 108 THR A CA 1
ATOM 828 C C . THR A 1 108 ? 4.978 4.774 12.428 1.00 92.12 108 THR A C 1
ATOM 830 O O . THR A 1 108 ? 5.176 3.743 13.067 1.00 92.12 108 THR A O 1
ATOM 833 N N . SER A 1 109 ? 4.791 5.946 13.029 1.00 85.69 109 SER A N 1
ATOM 834 C CA . SER A 1 109 ? 4.688 6.102 14.479 1.00 85.69 109 SER A CA 1
ATOM 835 C C . SER A 1 109 ? 3.304 6.611 14.863 1.00 85.69 109 SER A C 1
ATOM 837 O O . SER A 1 109 ? 2.709 7.468 14.202 1.00 85.69 109 SER A O 1
ATOM 839 N N . THR A 1 110 ? 2.762 6.046 15.936 1.00 72.62 110 THR A N 1
ATOM 840 C CA . THR A 1 110 ? 1.592 6.577 16.641 1.00 72.62 110 THR A CA 1
ATOM 841 C C . THR A 1 110 ? 2.068 7.430 17.808 1.00 72.62 110 THR A C 1
ATOM 843 O O . THR A 1 110 ? 3.095 7.119 18.414 1.00 72.62 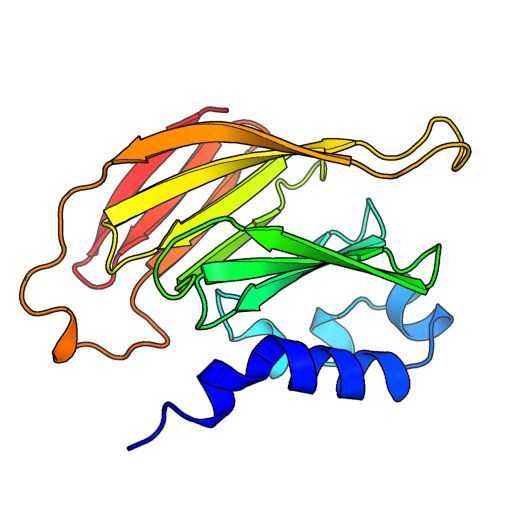110 THR A O 1
ATOM 846 N N . GLY A 1 111 ? 1.304 8.463 18.163 1.00 67.25 111 GLY A N 1
ATOM 847 C CA . GLY A 1 111 ? 1.521 9.193 19.411 1.00 67.25 111 GLY A CA 1
ATOM 848 C C . GLY A 1 111 ? 1.558 8.250 20.621 1.00 67.25 111 GLY A C 1
ATOM 849 O O . GLY A 1 111 ? 0.861 7.227 20.652 1.00 67.25 111 GLY A O 1
ATOM 850 N N . MET A 1 112 ? 2.393 8.573 21.607 1.00 64.38 112 MET A N 1
ATOM 851 C CA . MET A 1 112 ? 2.537 7.777 22.824 1.00 64.38 112 MET A CA 1
ATOM 852 C C . MET A 1 112 ? 1.197 7.779 23.573 1.00 64.38 112 MET A C 1
ATOM 854 O O . MET A 1 112 ? 0.652 8.838 23.858 1.00 64.38 112 MET A O 1
ATOM 858 N N . PHE A 1 113 ? 0.618 6.603 23.828 1.00 67.75 113 PHE A N 1
ATOM 859 C CA . PHE A 1 113 ? -0.719 6.461 24.435 1.00 67.75 113 PHE A CA 1
ATOM 860 C C . PHE A 1 113 ? -1.858 7.187 23.688 1.00 67.75 113 PHE A C 1
ATOM 862 O O . PHE A 1 113 ? -2.865 7.551 24.285 1.00 67.75 113 PHE A O 1
ATOM 869 N N . GLY A 1 114 ? -1.721 7.400 22.373 1.00 62.84 114 GLY A N 1
ATOM 870 C CA . GLY A 1 114 ? -2.704 8.160 21.589 1.00 62.84 114 GLY A CA 1
ATOM 871 C C . GLY A 1 114 ? -2.624 9.677 21.789 1.00 62.84 114 GLY A C 1
ATOM 872 O O . GLY A 1 114 ? -3.398 10.406 21.174 1.00 62.84 114 GLY A O 1
ATOM 873 N N . LEU A 1 115 ? -1.667 10.149 22.593 1.00 61.38 115 LEU A N 1
ATOM 874 C CA . LEU A 1 115 ? -1.324 11.554 22.746 1.00 61.38 115 LEU A CA 1
ATOM 875 C C . LEU A 1 115 ? -0.231 11.907 21.727 1.00 61.38 115 LEU A C 1
ATOM 877 O O . LEU A 1 115 ? 0.829 11.281 21.674 1.00 61.38 115 LEU A O 1
ATOM 881 N N . GLY A 1 116 ? -0.504 12.907 20.891 1.00 69.69 116 GLY A N 1
ATOM 882 C CA . GLY A 1 116 ? 0.407 13.382 19.847 1.00 69.69 116 GLY A CA 1
ATOM 883 C C . GLY A 1 116 ? 0.003 12.978 18.428 1.00 69.69 116 GLY A C 1
ATOM 884 O O . GLY A 1 116 ? -0.846 12.112 18.204 1.00 69.69 116 GLY A O 1
ATOM 885 N N . GLN A 1 117 ? 0.608 13.651 17.449 1.00 71.75 117 GLN A N 1
ATOM 886 C CA . GLN A 1 117 ? 0.305 13.423 16.039 1.00 71.75 117 GLN A CA 1
ATOM 887 C C . GLN A 1 117 ? 0.955 12.129 15.553 1.00 71.75 117 GLN A C 1
ATOM 889 O O . GLN A 1 117 ? 2.152 11.907 15.742 1.00 71.75 117 GLN A O 1
ATOM 894 N N . SER A 1 118 ? 0.160 11.297 14.885 1.00 81.25 118 SER A N 1
ATOM 895 C CA . SER A 1 118 ? 0.671 10.209 14.059 1.00 81.25 118 SER A CA 1
ATOM 896 C C . SER A 1 118 ? 1.587 10.784 12.976 1.00 81.25 118 SER A C 1
ATOM 898 O O . SER A 1 118 ? 1.219 11.752 12.306 1.00 81.25 118 SER A O 1
ATOM 900 N N . GLN A 1 119 ? 2.772 10.194 12.809 1.00 86.38 119 GLN A N 1
ATOM 901 C CA . GLN A 1 119 ? 3.703 10.570 11.749 1.00 86.38 119 GLN A CA 1
ATOM 902 C C . GLN A 1 119 ? 4.013 9.371 10.859 1.00 86.38 119 GLN A C 1
ATOM 904 O O . GLN A 1 119 ? 4.128 8.230 11.316 1.00 86.38 119 GLN A O 1
ATOM 909 N N . THR A 1 120 ? 4.163 9.665 9.574 1.00 93.50 120 THR A N 1
ATOM 910 C CA . THR A 1 120 ? 4.611 8.724 8.554 1.00 93.50 120 THR A CA 1
ATOM 911 C C . THR A 1 120 ? 5.716 9.426 7.784 1.00 93.50 120 THR A C 1
ATOM 913 O O . THR A 1 120 ? 5.469 10.446 7.145 1.00 93.50 120 THR A O 1
ATOM 916 N N . ARG A 1 121 ? 6.948 8.928 7.896 1.00 95.12 121 ARG A N 1
ATOM 917 C CA . ARG A 1 121 ? 8.133 9.573 7.310 1.00 95.12 121 ARG A CA 1
ATOM 918 C C . ARG A 1 121 ? 8.874 8.620 6.391 1.00 95.12 121 ARG A C 1
ATOM 920 O O . ARG A 1 121 ? 9.092 7.471 6.771 1.00 95.12 121 ARG A O 1
ATOM 927 N N . CYS A 1 122 ? 9.281 9.097 5.220 1.00 96.81 122 CYS A N 1
ATOM 928 C CA . CYS A 1 122 ? 10.125 8.319 4.318 1.00 96.81 122 CYS A CA 1
ATOM 929 C C . CYS A 1 122 ? 11.506 8.134 4.959 1.00 96.81 122 CYS A C 1
ATOM 931 O O . CYS A 1 122 ? 12.103 9.103 5.431 1.00 96.81 122 CYS A O 1
ATOM 933 N N . THR A 1 123 ? 11.999 6.900 5.013 1.00 96.88 123 THR A N 1
ATOM 934 C CA . THR A 1 123 ? 13.305 6.571 5.603 1.00 96.88 123 THR A CA 1
ATOM 935 C C . THR A 1 123 ? 14.316 6.119 4.564 1.00 96.88 123 THR A C 1
ATOM 937 O O . THR A 1 123 ? 15.499 6.425 4.703 1.00 96.88 123 THR A O 1
ATOM 940 N N . LYS A 1 124 ? 13.877 5.389 3.533 1.00 95.88 124 LYS A N 1
ATOM 941 C CA . LYS A 1 124 ? 14.742 4.845 2.479 1.00 95.88 124 LYS A CA 1
ATOM 942 C C . LYS A 1 124 ? 13.996 4.774 1.154 1.00 95.88 124 LYS A C 1
ATOM 944 O O . LYS A 1 124 ? 12.795 4.526 1.135 1.00 95.88 124 LYS A O 1
ATOM 949 N N . GLY A 1 125 ? 14.724 4.937 0.055 1.00 97.00 125 GLY A N 1
ATOM 950 C CA . GLY A 1 125 ? 14.221 4.713 -1.296 1.00 97.00 125 GLY A CA 1
ATOM 951 C C . GLY A 1 125 ? 15.164 3.806 -2.077 1.00 97.00 125 GLY A C 1
ATOM 952 O O . GLY A 1 125 ? 16.378 3.904 -1.914 1.00 97.00 125 GLY A O 1
ATOM 953 N N . TYR A 1 126 ? 14.605 2.946 -2.919 1.00 97.75 126 TYR A N 1
ATOM 954 C CA . TYR A 1 126 ? 15.346 2.023 -3.771 1.00 97.75 126 TYR A CA 1
ATOM 955 C C . TYR A 1 126 ? 14.862 2.153 -5.210 1.00 97.75 126 TYR A C 1
ATOM 957 O O . TYR A 1 126 ? 13.659 2.094 -5.469 1.00 97.75 126 TYR A O 1
ATOM 965 N N . SER A 1 127 ? 15.802 2.302 -6.138 1.00 97.25 127 SER A N 1
ATOM 966 C CA . SER A 1 127 ? 15.525 2.137 -7.563 1.00 97.25 127 SER A CA 1
ATOM 967 C C . SER A 1 127 ? 15.480 0.649 -7.904 1.00 97.25 127 SER A C 1
ATOM 969 O O . SER A 1 127 ? 16.224 -0.154 -7.343 1.00 97.25 127 SER A O 1
ATOM 971 N N . THR A 1 128 ? 14.601 0.293 -8.827 1.00 95.88 128 THR A N 1
ATOM 972 C CA . THR A 1 128 ? 14.377 -1.073 -9.311 1.00 95.88 128 THR A CA 1
ATOM 973 C C . THR A 1 128 ? 14.614 -1.126 -10.814 1.00 95.88 128 THR A C 1
ATOM 975 O O . THR A 1 128 ? 14.642 -0.085 -11.473 1.00 95.88 128 THR A O 1
ATOM 978 N N . ALA A 1 129 ? 14.829 -2.323 -11.359 1.00 92.44 129 ALA A N 1
ATOM 979 C CA . ALA A 1 129 ? 14.923 -2.481 -12.803 1.00 92.44 129 ALA A CA 1
ATOM 980 C C . ALA A 1 129 ? 13.562 -2.160 -13.450 1.00 92.44 129 ALA A C 1
ATOM 982 O O . ALA A 1 129 ? 12.530 -2.545 -12.895 1.00 92.44 129 ALA A O 1
ATOM 983 N N . PRO A 1 130 ? 13.540 -1.452 -14.592 1.00 91.62 130 PRO A N 1
ATOM 984 C CA . PRO A 1 130 ? 12.303 -1.184 -15.300 1.00 91.62 130 PRO A CA 1
ATOM 985 C C . PRO A 1 130 ? 11.713 -2.458 -15.892 1.00 91.62 130 PRO A C 1
ATOM 987 O O . PRO A 1 130 ? 12.444 -3.297 -16.415 1.00 91.62 130 PRO A O 1
ATOM 990 N N . ILE A 1 131 ? 10.385 -2.548 -15.878 1.00 90.19 131 ILE A N 1
ATOM 991 C CA . ILE A 1 131 ? 9.659 -3.578 -16.621 1.00 90.19 131 ILE A CA 1
ATOM 992 C C . ILE A 1 131 ? 9.532 -3.116 -18.083 1.00 90.19 131 ILE A C 1
ATOM 994 O O . ILE A 1 131 ? 8.944 -2.054 -18.328 1.00 90.19 131 ILE A O 1
ATOM 998 N N . PRO A 1 132 ? 10.041 -3.877 -19.069 1.00 85.75 132 PRO A N 1
ATOM 999 C CA . PRO A 1 132 ? 9.829 -3.570 -20.480 1.00 85.75 132 PRO A CA 1
ATOM 1000 C C . PRO A 1 132 ? 8.336 -3.570 -20.839 1.00 85.75 132 PRO A C 1
ATOM 1002 O O . PRO A 1 132 ? 7.569 -4.383 -20.332 1.00 85.75 132 PRO A O 1
ATOM 1005 N N . ASP A 1 133 ? 7.919 -2.666 -21.729 1.00 84.38 133 ASP A N 1
ATOM 1006 C CA . ASP A 1 133 ? 6.547 -2.599 -22.260 1.00 84.38 133 ASP A CA 1
ATOM 1007 C C . ASP A 1 133 ? 5.428 -2.537 -21.195 1.00 84.38 133 ASP A C 1
ATOM 1009 O O . ASP A 1 133 ? 4.327 -3.055 -21.401 1.00 84.38 133 ASP A O 1
ATOM 1013 N N . VAL A 1 134 ? 5.671 -1.849 -20.069 1.00 83.62 134 VAL A N 1
ATOM 1014 C CA . VAL A 1 134 ? 4.732 -1.761 -18.930 1.00 83.62 134 VAL A CA 1
ATOM 1015 C C . VAL A 1 134 ? 3.315 -1.316 -19.321 1.00 83.62 134 VAL A C 1
ATOM 1017 O O . VAL A 1 134 ? 2.338 -1.725 -18.699 1.00 83.62 134 VAL A O 1
ATOM 1020 N N . SER A 1 135 ? 3.186 -0.511 -20.380 1.00 80.88 135 SER A N 1
ATOM 1021 C CA . SER A 1 135 ? 1.909 -0.009 -20.904 1.00 80.88 135 SER A CA 1
ATOM 1022 C C . SER A 1 135 ? 1.015 -1.096 -21.511 1.00 80.88 135 SER A C 1
ATOM 1024 O O . SER A 1 135 ? -0.190 -0.884 -21.643 1.00 80.88 135 SER A O 1
ATOM 1026 N N . ARG A 1 136 ? 1.581 -2.254 -21.877 1.00 83.81 136 ARG A N 1
ATOM 1027 C CA . ARG A 1 136 ? 0.843 -3.413 -22.407 1.00 83.81 136 ARG A CA 1
ATOM 1028 C C . ARG A 1 136 ? 0.332 -4.343 -21.308 1.00 83.81 136 ARG A C 1
ATOM 1030 O O . ARG A 1 136 ? -0.493 -5.213 -21.581 1.00 83.81 136 ARG A O 1
ATOM 1037 N N . LEU A 1 137 ? 0.833 -4.185 -20.086 1.00 85.75 137 LEU A N 1
ATOM 1038 C CA . LEU A 1 137 ? 0.476 -5.020 -18.949 1.00 85.75 137 LEU A CA 1
ATOM 1039 C C . LEU A 1 137 ? -0.786 -4.494 -18.265 1.00 85.75 137 LEU A C 1
ATOM 1041 O O . LEU A 1 137 ? -1.165 -3.333 -18.403 1.00 85.75 137 LEU A O 1
ATOM 1045 N N . ASN A 1 138 ? -1.450 -5.361 -17.501 1.00 85.56 138 ASN A N 1
ATOM 1046 C CA . ASN A 1 138 ? -2.604 -4.952 -16.709 1.00 85.56 138 ASN A CA 1
ATOM 1047 C C . ASN A 1 138 ? -2.140 -4.011 -15.575 1.00 85.56 138 ASN A C 1
ATOM 1049 O O . ASN A 1 138 ? -1.439 -4.490 -14.676 1.00 85.56 138 ASN A O 1
ATOM 1053 N N . PRO A 1 139 ? -2.574 -2.731 -15.543 1.00 81.69 139 PRO A N 1
ATOM 1054 C CA . PRO A 1 139 ? -2.163 -1.766 -14.518 1.00 81.69 139 PRO A CA 1
ATOM 1055 C C . PRO A 1 139 ? -2.446 -2.245 -13.090 1.00 81.69 139 PRO A C 1
ATOM 1057 O O . PRO A 1 139 ? -1.710 -1.933 -12.158 1.00 81.69 139 PRO A O 1
ATOM 1060 N N . MET A 1 140 ? -3.481 -3.074 -12.931 1.00 82.38 140 MET A N 1
ATOM 1061 C CA . MET A 1 140 ? -3.894 -3.634 -11.647 1.00 82.38 140 MET A CA 1
ATOM 1062 C C . MET A 1 140 ? -3.006 -4.767 -11.134 1.00 82.38 140 MET A C 1
ATOM 1064 O O . MET A 1 140 ? -3.179 -5.217 -10.002 1.00 82.38 140 MET A O 1
ATOM 1068 N N . ARG A 1 141 ? -2.094 -5.280 -11.963 1.00 87.31 141 ARG A N 1
ATOM 1069 C CA . ARG A 1 141 ? -1.247 -6.436 -11.644 1.00 87.31 141 ARG A CA 1
ATOM 1070 C C . ARG A 1 141 ? 0.237 -6.172 -11.894 1.00 87.31 141 ARG A C 1
ATOM 1072 O O . ARG A 1 141 ? 0.990 -7.128 -12.015 1.00 87.31 141 ARG A O 1
ATOM 1079 N N . LEU A 1 142 ? 0.653 -4.905 -11.958 1.00 93.00 142 LEU A N 1
ATOM 1080 C CA . LEU A 1 142 ? 2.041 -4.524 -12.255 1.00 93.00 142 LEU A CA 1
ATOM 1081 C C . LEU A 1 142 ? 3.031 -4.929 -11.165 1.00 93.00 142 LEU A C 1
ATOM 1083 O O . LEU A 1 142 ? 4.143 -5.350 -11.467 1.00 93.00 142 LEU A O 1
ATOM 1087 N N . ALA A 1 143 ? 2.627 -4.783 -9.906 1.00 95.88 143 ALA A N 1
ATOM 1088 C CA . ALA A 1 143 ? 3.487 -5.034 -8.765 1.00 95.88 143 ALA A CA 1
ATOM 1089 C C . ALA A 1 143 ? 2.682 -5.540 -7.571 1.00 95.88 143 ALA A C 1
ATOM 1091 O O . ALA A 1 143 ? 1.512 -5.183 -7.397 1.00 95.88 143 ALA A O 1
ATOM 1092 N N . LYS A 1 144 ? 3.332 -6.337 -6.726 1.00 97.31 144 LYS A N 1
ATOM 1093 C CA . LYS A 1 144 ? 2.824 -6.762 -5.424 1.00 97.31 144 LYS A CA 1
ATOM 1094 C C . LYS A 1 144 ? 3.947 -6.733 -4.394 1.00 97.31 144 LYS A C 1
ATOM 1096 O O . LYS A 1 144 ? 5.018 -7.292 -4.614 1.00 97.31 144 LYS A O 1
ATOM 1101 N N . LEU A 1 145 ? 3.676 -6.111 -3.255 1.00 98.44 145 LEU A N 1
ATOM 1102 C CA . LEU A 1 145 ? 4.559 -6.100 -2.094 1.00 98.44 145 LEU A CA 1
ATOM 1103 C C . LEU A 1 145 ? 4.087 -7.133 -1.072 1.00 98.44 145 LEU A C 1
ATOM 1105 O O . LEU A 1 145 ? 2.915 -7.155 -0.696 1.00 98.44 145 LEU A O 1
ATOM 1109 N N . VAL A 1 146 ? 5.003 -7.979 -0.605 1.00 98.19 146 VAL A N 1
ATOM 1110 C CA . VAL A 1 146 ? 4.717 -9.009 0.401 1.00 98.19 146 VAL A CA 1
ATOM 1111 C C . VAL A 1 146 ? 5.799 -8.996 1.470 1.00 98.19 146 VAL A C 1
ATOM 1113 O O . VAL A 1 146 ? 6.968 -9.269 1.196 1.00 98.19 146 VAL A O 1
ATOM 1116 N N . TRP A 1 147 ? 5.417 -8.691 2.707 1.00 98.12 147 TRP A N 1
ATOM 1117 C CA . TRP A 1 147 ? 6.314 -8.811 3.852 1.00 98.12 147 TRP A CA 1
ATOM 1118 C C . TRP A 1 147 ? 6.507 -10.280 4.217 1.00 98.12 147 TRP A C 1
ATOM 1120 O O . TRP A 1 147 ? 5.535 -10.997 4.438 1.00 98.12 147 TRP A O 1
ATOM 1130 N N . ILE A 1 148 ? 7.764 -10.719 4.298 1.00 97.62 148 ILE A N 1
ATOM 1131 C CA . ILE A 1 148 ? 8.111 -12.086 4.724 1.00 97.62 148 ILE A CA 1
ATOM 1132 C C . ILE A 1 148 ? 8.413 -12.157 6.227 1.00 97.62 148 ILE A C 1
ATOM 1134 O O . ILE A 1 148 ? 8.373 -13.226 6.825 1.00 97.62 148 ILE A O 1
ATOM 1138 N N . ASN A 1 149 ? 8.730 -11.015 6.841 1.00 96.69 149 ASN A N 1
ATOM 1139 C CA . ASN A 1 149 ? 8.871 -10.809 8.282 1.00 96.69 149 ASN A CA 1
ATOM 1140 C C . ASN A 1 149 ? 8.750 -9.294 8.580 1.00 96.69 149 ASN A C 1
ATOM 1142 O O . ASN A 1 149 ? 8.456 -8.514 7.681 1.00 96.69 149 ASN A O 1
ATOM 1146 N N . ASN A 1 150 ? 9.006 -8.845 9.814 1.00 96.50 150 ASN A N 1
ATOM 1147 C CA . ASN A 1 150 ? 8.885 -7.423 10.200 1.00 96.50 150 ASN A CA 1
ATOM 1148 C C . ASN A 1 150 ? 9.953 -6.485 9.602 1.00 96.50 150 ASN A C 1
ATOM 1150 O O . ASN A 1 150 ? 9.906 -5.277 9.822 1.00 96.50 150 ASN A O 1
ATOM 1154 N N . ARG A 1 151 ? 10.960 -7.025 8.913 1.00 95.88 151 ARG A N 1
ATOM 1155 C CA . ARG A 1 151 ? 12.131 -6.289 8.418 1.00 95.88 151 ARG A CA 1
ATOM 1156 C C . ARG A 1 151 ? 12.414 -6.492 6.935 1.00 95.88 151 ARG A C 1
ATOM 1158 O O . ARG A 1 151 ? 13.204 -5.733 6.387 1.00 95.88 151 ARG A O 1
ATOM 1165 N N . THR A 1 152 ? 11.790 -7.473 6.295 1.00 98.25 152 THR A N 1
ATOM 1166 C CA . THR A 1 152 ? 12.055 -7.812 4.898 1.00 98.25 152 THR A CA 1
ATOM 1167 C C . THR A 1 152 ? 10.758 -7.866 4.103 1.00 98.25 152 THR A C 1
ATOM 1169 O O . THR A 1 152 ? 9.811 -8.566 4.473 1.00 98.25 152 THR A O 1
ATOM 1172 N N . VAL A 1 153 ? 10.747 -7.160 2.976 1.00 98.44 153 VAL A N 1
ATOM 1173 C CA . VAL A 1 153 ? 9.655 -7.137 1.998 1.00 98.44 153 VAL A CA 1
ATOM 1174 C C . VAL A 1 153 ? 10.162 -7.662 0.659 1.00 98.44 153 VAL A C 1
ATOM 1176 O O . VAL A 1 153 ? 11.297 -7.393 0.268 1.00 98.44 153 VAL A O 1
ATOM 1179 N N . THR A 1 154 ? 9.323 -8.413 -0.042 1.00 98.62 154 THR A N 1
ATOM 1180 C CA . THR A 1 154 ? 9.556 -8.841 -1.423 1.00 98.62 154 THR A CA 1
ATOM 1181 C C . THR A 1 154 ? 8.684 -7.999 -2.344 1.00 98.62 154 THR A C 1
ATOM 1183 O O . THR A 1 154 ? 7.477 -7.892 -2.122 1.00 98.62 154 THR A O 1
ATOM 1186 N N . LEU A 1 155 ? 9.295 -7.400 -3.360 1.00 98.56 155 LEU A N 1
ATOM 1187 C CA . LEU A 1 155 ? 8.619 -6.817 -4.511 1.00 98.56 155 LEU A CA 1
ATOM 1188 C C . LEU A 1 155 ? 8.551 -7.882 -5.602 1.00 98.56 155 LEU A C 1
ATOM 1190 O O . LEU A 1 155 ? 9.593 -8.360 -6.043 1.00 98.56 155 LEU A O 1
ATOM 1194 N N . MET A 1 156 ? 7.339 -8.232 -6.017 1.00 97.69 156 MET A N 1
ATOM 1195 C CA . MET A 1 156 ? 7.070 -9.115 -7.149 1.00 97.69 156 MET A CA 1
ATOM 1196 C C . MET A 1 156 ? 6.510 -8.266 -8.287 1.00 97.69 156 MET A C 1
ATOM 1198 O O . MET A 1 156 ? 5.518 -7.560 -8.080 1.00 97.69 156 MET A O 1
ATOM 1202 N N . LEU A 1 157 ? 7.131 -8.317 -9.460 1.00 96.50 157 LEU A N 1
ATOM 1203 C CA . LEU A 1 157 ? 6.706 -7.566 -10.639 1.00 96.50 157 LEU A CA 1
ATOM 1204 C C . LEU A 1 157 ? 5.982 -8.466 -11.648 1.00 96.50 157 LEU A C 1
ATOM 1206 O O . LEU A 1 157 ? 6.077 -9.692 -11.609 1.00 96.50 157 LEU A O 1
ATOM 1210 N N . ALA A 1 158 ? 5.226 -7.848 -12.553 1.00 93.88 158 ALA A N 1
ATOM 1211 C CA . ALA A 1 158 ? 4.417 -8.550 -13.550 1.00 93.88 158 ALA A CA 1
ATOM 1212 C C . ALA A 1 158 ? 5.222 -9.382 -14.564 1.00 93.88 158 ALA A C 1
ATOM 1214 O O . ALA A 1 158 ? 4.662 -10.291 -15.173 1.00 93.88 158 ALA A O 1
ATOM 1215 N N . ASP A 1 159 ? 6.512 -9.092 -14.737 1.00 92.38 159 ASP A N 1
ATOM 1216 C CA . ASP A 1 159 ? 7.438 -9.889 -15.550 1.00 92.38 159 ASP A CA 1
ATOM 1217 C C . ASP A 1 159 ? 7.954 -11.148 -14.827 1.00 92.38 159 ASP A C 1
ATOM 1219 O O . ASP A 1 159 ? 8.727 -11.917 -15.396 1.00 92.38 159 ASP A O 1
ATOM 1223 N N . GLY A 1 160 ? 7.519 -11.372 -13.583 1.00 92.00 160 GLY A N 1
ATOM 1224 C CA . GLY A 1 160 ? 7.927 -12.496 -12.747 1.00 92.00 160 GLY A CA 1
ATOM 1225 C C . GLY A 1 160 ? 9.200 -12.246 -11.939 1.00 92.00 160 GLY A C 1
ATOM 1226 O O . GLY A 1 160 ? 9.617 -13.135 -11.198 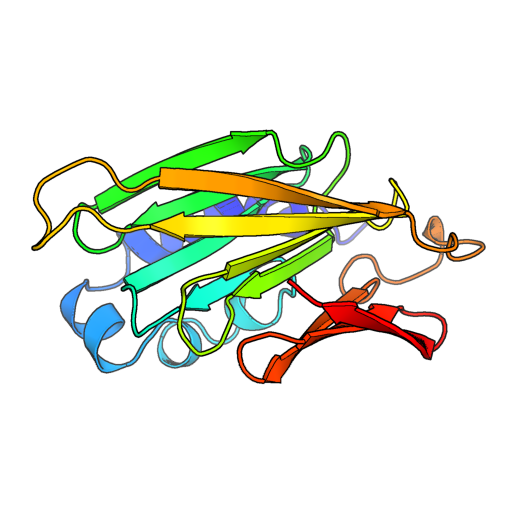1.00 92.00 160 GLY A O 1
ATOM 1227 N N . SER A 1 161 ? 9.820 -11.066 -12.041 1.00 93.81 161 SER A N 1
ATOM 1228 C CA . SER A 1 161 ? 10.982 -10.734 -11.220 1.00 93.81 161 SER A CA 1
ATOM 1229 C C . SER A 1 161 ? 10.600 -10.531 -9.751 1.00 93.81 161 SER A C 1
ATOM 1231 O O . SER A 1 161 ? 9.565 -9.951 -9.410 1.00 93.81 161 SER A O 1
ATOM 1233 N N . GLU A 1 162 ? 11.472 -11.007 -8.862 1.00 96.88 162 GLU A N 1
ATOM 1234 C CA . GLU A 1 162 ? 11.318 -10.881 -7.417 1.00 96.88 162 GLU A CA 1
ATOM 1235 C C . GLU A 1 162 ? 12.572 -10.265 -6.804 1.00 96.88 162 GLU A C 1
ATOM 1237 O O . GLU A 1 162 ? 13.680 -10.777 -6.966 1.00 96.88 162 GLU A O 1
ATOM 1242 N N . THR A 1 163 ? 12.409 -9.168 -6.066 1.00 98.19 163 THR A N 1
ATOM 1243 C CA . THR A 1 163 ? 13.516 -8.513 -5.354 1.00 98.19 163 THR A CA 1
ATOM 1244 C C . THR A 1 163 ? 13.167 -8.317 -3.888 1.00 98.19 163 THR A C 1
ATOM 1246 O O . THR A 1 163 ? 12.068 -7.873 -3.554 1.00 98.19 163 THR A O 1
ATOM 1249 N N . ARG A 1 164 ? 14.107 -8.626 -2.990 1.00 98.19 164 ARG A N 1
ATOM 1250 C CA . ARG A 1 164 ? 13.936 -8.443 -1.543 1.00 98.19 164 ARG A CA 1
ATOM 1251 C C . ARG A 1 164 ? 14.622 -7.173 -1.064 1.00 98.19 164 ARG A C 1
ATOM 1253 O O . ARG A 1 164 ? 15.763 -6.904 -1.426 1.00 98.19 164 ARG A O 1
ATOM 1260 N N . PHE A 1 165 ? 13.949 -6.452 -0.178 1.00 98.12 165 PHE A N 1
ATOM 1261 C CA . PHE A 1 165 ? 14.444 -5.231 0.446 1.00 98.12 165 PHE A CA 1
ATOM 1262 C C . PHE A 1 165 ? 14.325 -5.325 1.963 1.00 98.12 165 PHE A C 1
ATOM 1264 O O . PHE A 1 165 ? 13.378 -5.921 2.481 1.00 98.12 165 PHE A O 1
ATOM 1271 N N . ASN A 1 166 ? 15.273 -4.711 2.669 1.00 96.12 166 ASN A N 1
ATOM 1272 C CA . ASN A 1 166 ? 15.282 -4.647 4.127 1.00 96.12 166 ASN A CA 1
ATOM 1273 C C . ASN A 1 166 ? 15.095 -3.208 4.609 1.00 96.12 166 ASN A C 1
ATOM 1275 O O . ASN A 1 166 ? 15.639 -2.282 4.000 1.00 96.12 166 ASN A O 1
ATOM 1279 N N . VAL A 1 167 ? 14.354 -3.041 5.709 1.00 88.94 167 VAL A N 1
ATOM 1280 C CA . VAL A 1 167 ? 14.151 -1.728 6.353 1.00 88.94 167 VAL A CA 1
ATOM 1281 C C . VAL A 1 167 ? 15.424 -1.185 6.978 1.00 88.94 167 VAL A C 1
ATOM 1283 O O . VAL A 1 167 ? 16.323 -1.960 7.373 1.00 88.94 167 VAL A O 1
#

Radius of gyration: 15.27 Å; chains: 1; bounding box: 36×26×47 Å

InterPro domains:
  IPR001680 WD40 repeat [PF00400] (72-106)
  IPR001680 WD40 repeat [SM00320] (67-107)
  IPR015943 WD40/YVTN repeat-like-containing domain superfamily [G3DSA:2.130.10.10] (20-136)
  IPR036322 WD40-repeat-containing domain superfamily [SSF50978] (40-111)
  IPR049916 WD repeat-containing protein 72-like [PTHR44099] (1-167)